Protein AF-A0A8S3BMS6-F1 (afdb_monomer)

Foldseek 3Di:
DPQVDPPDQAAEEPPDPVLVCLVPPPDPSSVSVNVVHVVPVPNYDPDVVRVVVVVD

Solvent-accessible surface area (backbone atoms only — not comparable to full-atom values): 3455 Å² total; per-residue (Å²): 120,70,88,85,42,86,84,65,86,68,63,45,43,62,92,35,75,67,42,55,47,33,72,72,40,87,47,71,70,42,38,54,51,36,55,54,37,71,76,31,74,84,40,48,26,87,39,71,68,57,45,53,64,70,73,103

Sequence (56 aa):
DLARQTEIKYGVVRGGSTQTFFEKSDVKLFQRMWTYMQQRDDVFVASNEEGISKVR

pLDDT: mean 76.06, std 8.47, range [56.22, 87.75]

Mean predicted aligned error: 7.08 Å

Structure (mmCIF, N/CA/C/O backbone):
data_AF-A0A8S3BMS6-F1
#
_entry.id   AF-A0A8S3BMS6-F1
#
loop_
_atom_site.group_PDB
_atom_site.id
_atom_site.type_symbol
_atom_site.label_atom_id
_atom_site.label_alt_id
_atom_site.label_comp_id
_atom_site.label_asym_id
_atom_site.label_entity_id
_atom_site.label_seq_id
_atom_site.pdbx_PDB_ins_code
_atom_site.Cartn_x
_atom_site.Cartn_y
_atom_site.Cartn_z
_atom_site.occupancy
_atom_site.B_iso_or_equiv
_atom_site.auth_seq_id
_atom_site.auth_comp_id
_atom_site.auth_asym_id
_atom_site.auth_atom_id
_atom_site.pdbx_PDB_model_num
ATOM 1 N N . ASP A 1 1 ? -3.121 5.654 14.093 1.00 56.22 1 ASP A N 1
ATOM 2 C CA . ASP A 1 1 ? -3.894 4.409 13.949 1.00 56.22 1 ASP A CA 1
ATOM 3 C C . ASP A 1 1 ? -4.658 4.471 12.626 1.00 56.22 1 ASP A C 1
ATOM 5 O O . ASP A 1 1 ? -5.742 5.026 12.565 1.00 56.22 1 ASP A O 1
ATOM 9 N N . LEU A 1 2 ? -4.024 4.049 11.526 1.00 57.97 2 LEU A N 1
ATOM 10 C CA . LEU A 1 2 ? -4.594 4.169 10.170 1.00 57.97 2 LEU A CA 1
ATOM 11 C C . LEU A 1 2 ? -5.630 3.075 9.867 1.00 57.97 2 LEU A C 1
ATOM 13 O O . LEU A 1 2 ? -6.458 3.236 8.983 1.00 57.97 2 LEU A O 1
ATOM 17 N N . ALA A 1 3 ? -5.606 1.967 10.611 1.00 57.41 3 ALA A N 1
ATOM 18 C CA . ALA A 1 3 ? -6.526 0.851 10.414 1.00 57.41 3 ALA A CA 1
ATOM 19 C C . ALA A 1 3 ? -7.898 1.063 11.068 1.00 57.41 3 ALA A C 1
ATOM 21 O O . ALA A 1 3 ? -8.872 0.439 10.644 1.00 57.41 3 ALA A O 1
ATOM 22 N N . ARG A 1 4 ? -7.986 1.900 12.112 1.00 61.97 4 ARG A N 1
ATOM 23 C CA . ARG A 1 4 ? -9.254 2.207 12.795 1.00 61.97 4 ARG A CA 1
ATOM 24 C C . ARG A 1 4 ? -10.009 3.395 12.209 1.00 61.97 4 ARG A C 1
ATOM 26 O O . ARG A 1 4 ? -11.159 3.586 12.591 1.00 61.97 4 ARG A O 1
ATOM 33 N N . GLN A 1 5 ? -9.409 4.169 11.305 1.00 58.00 5 GLN A N 1
ATOM 34 C CA . GLN A 1 5 ? -10.038 5.353 10.715 1.00 58.00 5 GLN A CA 1
ATOM 35 C C . GLN A 1 5 ? -10.106 5.255 9.188 1.00 58.00 5 GLN A C 1
ATOM 37 O O . GLN A 1 5 ? -9.149 4.851 8.538 1.00 58.00 5 GLN A O 1
ATOM 42 N N . THR A 1 6 ? -11.238 5.655 8.610 1.00 60.28 6 THR A N 1
ATOM 43 C CA . THR A 1 6 ? -11.448 5.738 7.152 1.00 60.28 6 THR A CA 1
ATOM 44 C C . THR A 1 6 ? -11.187 7.134 6.584 1.00 60.28 6 THR A C 1
ATOM 46 O O . THR A 1 6 ? -11.342 7.336 5.382 1.00 60.28 6 THR A O 1
ATOM 49 N N . GLU A 1 7 ? -10.835 8.093 7.443 1.00 61.69 7 GLU A N 1
ATOM 50 C CA . GLU A 1 7 ? -10.666 9.507 7.092 1.00 61.69 7 GLU A CA 1
ATOM 51 C C . GLU A 1 7 ? -9.370 9.756 6.308 1.00 61.69 7 GLU A C 1
ATOM 53 O O . GLU A 1 7 ? -9.359 10.524 5.350 1.00 61.69 7 GLU A O 1
ATOM 58 N N . ILE A 1 8 ? -8.297 9.032 6.644 1.00 66.94 8 ILE A N 1
ATOM 59 C CA . ILE A 1 8 ? -7.023 9.106 5.925 1.00 66.94 8 ILE A CA 1
ATOM 60 C C . ILE A 1 8 ? -6.945 7.947 4.939 1.00 66.94 8 ILE A C 1
ATOM 62 O O . ILE A 1 8 ? -6.848 6.784 5.33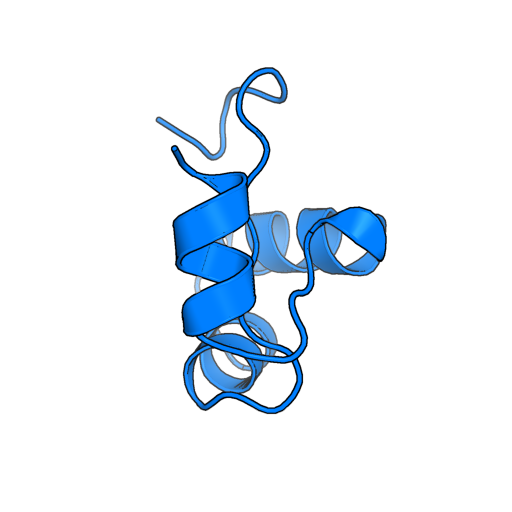4 1.00 66.94 8 ILE A O 1
ATOM 66 N N . LYS A 1 9 ? -6.968 8.274 3.647 1.00 68.19 9 LYS A N 1
ATOM 67 C CA . LYS A 1 9 ? -6.717 7.310 2.575 1.00 68.19 9 LYS A CA 1
ATOM 68 C C . LYS A 1 9 ? -5.245 6.891 2.598 1.00 68.19 9 LYS A C 1
ATOM 70 O O . LYS A 1 9 ? -4.360 7.734 2.707 1.00 68.19 9 LYS A O 1
ATOM 75 N N . TYR A 1 10 ? -4.986 5.596 2.465 1.00 74.44 10 TYR A N 1
ATOM 76 C CA . TYR A 1 10 ? -3.645 5.031 2.346 1.00 74.44 10 TYR A CA 1
ATOM 77 C C . TYR A 1 10 ? -3.633 3.978 1.240 1.00 74.44 10 TYR A C 1
ATOM 79 O O . TYR A 1 10 ? -4.641 3.319 0.983 1.00 74.44 10 TYR A O 1
ATOM 87 N N . GLY A 1 11 ? -2.489 3.832 0.583 1.00 78.81 11 GLY A N 1
ATOM 88 C CA . GLY A 1 11 ? -2.342 2.962 -0.572 1.00 78.81 11 GLY A CA 1
ATOM 89 C C . GLY A 1 11 ? -0.889 2.639 -0.863 1.00 78.81 11 GLY A C 1
ATOM 90 O O . GLY A 1 11 ? 0.013 3.040 -0.126 1.00 78.81 11 GLY A O 1
ATOM 91 N N . VAL A 1 12 ? -0.675 1.872 -1.925 1.00 80.81 12 VAL A N 1
ATOM 92 C CA . VAL A 1 12 ? 0.638 1.352 -2.317 1.00 80.81 12 VAL A CA 1
ATOM 93 C C . VAL A 1 12 ? 0.846 1.513 -3.817 1.00 80.81 12 VAL A C 1
ATOM 95 O O . VAL A 1 12 ? -0.106 1.643 -4.585 1.00 80.81 12 VAL A O 1
ATOM 98 N N . VAL A 1 13 ? 2.103 1.482 -4.245 1.00 79.56 13 VAL A N 1
ATOM 99 C CA . VAL A 1 13 ? 2.452 1.504 -5.669 1.00 79.56 13 VAL A CA 1
ATOM 100 C C . VAL A 1 13 ? 2.012 0.194 -6.324 1.00 79.56 13 VAL A C 1
ATOM 102 O O . VAL A 1 13 ? 2.320 -0.893 -5.819 1.00 79.56 13 VAL A O 1
ATOM 105 N N . ARG A 1 14 ? 1.297 0.291 -7.451 1.00 75.75 14 ARG A N 1
ATOM 106 C CA . ARG A 1 14 ? 0.852 -0.866 -8.239 1.00 75.75 14 ARG A CA 1
ATOM 107 C C . ARG A 1 14 ? 2.074 -1.596 -8.808 1.00 75.75 14 ARG A C 1
ATOM 109 O O . ARG A 1 14 ? 2.932 -0.984 -9.431 1.00 75.75 14 ARG A O 1
ATOM 116 N N . GLY A 1 15 ? 2.157 -2.904 -8.585 1.00 77.12 15 GLY A N 1
ATOM 117 C CA . GLY A 1 15 ? 3.282 -3.750 -8.996 1.00 77.12 15 GLY A CA 1
ATOM 118 C C . GLY A 1 15 ? 4.515 -3.667 -8.087 1.00 77.12 15 GLY A C 1
ATOM 119 O O . GLY A 1 15 ? 5.548 -4.244 -8.418 1.00 77.12 15 GLY A O 1
ATOM 120 N N . GLY A 1 16 ? 4.440 -2.963 -6.951 1.00 78.88 16 GLY A N 1
ATOM 121 C CA . GLY A 1 16 ? 5.551 -2.841 -6.006 1.00 78.88 16 GLY A CA 1
ATOM 122 C C . GLY A 1 16 ? 5.702 -4.040 -5.060 1.00 78.88 16 GLY A C 1
ATOM 123 O O . GLY A 1 16 ? 4.747 -4.763 -4.765 1.00 78.88 16 GLY A O 1
ATOM 124 N N . SER A 1 17 ? 6.897 -4.200 -4.484 1.00 80.38 17 SER A N 1
ATOM 125 C CA . SER A 1 17 ? 7.167 -5.197 -3.431 1.00 80.38 17 SER A CA 1
ATOM 126 C C . SER A 1 17 ? 6.258 -5.016 -2.208 1.00 80.38 17 SER A C 1
ATOM 128 O O . SER A 1 17 ? 5.828 -5.994 -1.598 1.00 80.38 17 SER A O 1
ATOM 130 N N . THR A 1 18 ? 5.889 -3.772 -1.894 1.00 80.25 18 THR A N 1
ATOM 131 C CA . THR A 1 18 ? 4.951 -3.432 -0.820 1.00 80.25 18 THR A CA 1
ATOM 132 C C . THR A 1 18 ? 3.538 -3.962 -1.086 1.00 80.25 18 THR A C 1
ATOM 134 O O . THR A 1 18 ? 2.903 -4.449 -0.157 1.00 80.25 18 THR A O 1
ATOM 137 N N . GLN A 1 19 ? 3.055 -3.955 -2.337 1.00 82.50 19 GLN A N 1
ATOM 138 C CA . GLN A 1 19 ? 1.746 -4.526 -2.691 1.00 82.50 19 GLN A CA 1
ATOM 139 C C . GLN A 1 19 ? 1.711 -6.031 -2.399 1.00 82.50 19 GLN A C 1
ATOM 141 O O . GLN A 1 19 ?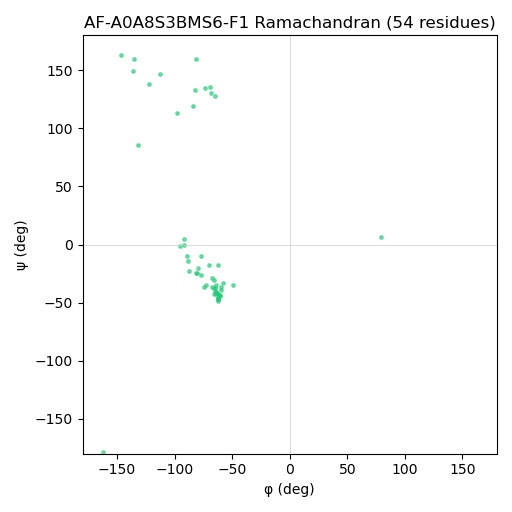 0.817 -6.516 -1.709 1.00 82.50 19 GLN A O 1
ATOM 146 N N . THR A 1 20 ? 2.744 -6.745 -2.854 1.00 83.81 20 THR A N 1
ATOM 147 C CA . THR A 1 20 ? 2.870 -8.196 -2.647 1.00 83.81 20 THR A CA 1
ATOM 148 C C . THR A 1 20 ? 2.999 -8.539 -1.161 1.00 83.81 20 THR A C 1
ATOM 150 O O . THR A 1 20 ? 2.492 -9.564 -0.714 1.00 83.81 20 THR A O 1
ATOM 153 N N . PHE A 1 21 ? 3.660 -7.684 -0.374 1.00 84.19 21 PHE A N 1
ATOM 154 C CA . PHE A 1 21 ? 3.765 -7.865 1.072 1.00 84.19 21 PHE A CA 1
ATOM 155 C C . PHE A 1 21 ? 2.396 -7.821 1.755 1.00 84.19 21 PHE A C 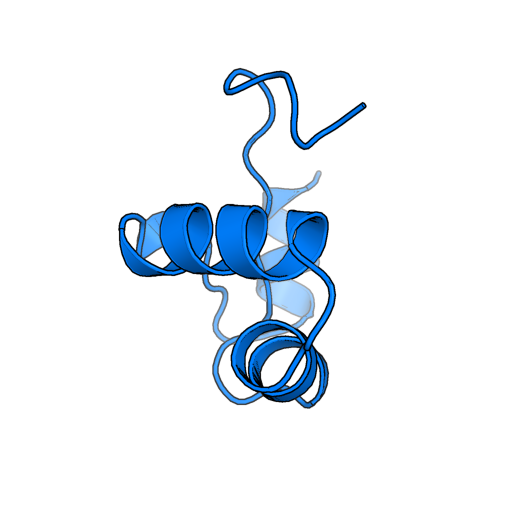1
ATOM 157 O O . PHE A 1 21 ? 2.106 -8.705 2.554 1.00 84.19 21 PHE A O 1
ATOM 164 N N . PHE A 1 22 ? 1.551 -6.834 1.436 1.00 81.81 22 PHE A N 1
ATOM 165 C CA . PHE A 1 22 ? 0.205 -6.731 2.014 1.00 81.81 22 PHE A CA 1
ATOM 166 C C . PHE A 1 22 ? -0.712 -7.870 1.558 1.00 81.81 22 PHE A C 1
ATOM 168 O O . PHE A 1 22 ? -1.482 -8.380 2.370 1.00 81.81 22 PHE A O 1
ATOM 175 N N . GLU A 1 23 ? -0.582 -8.310 0.306 1.00 82.19 23 GLU A N 1
ATOM 176 C CA . GLU A 1 23 ? -1.318 -9.457 -0.234 1.00 82.19 23 GLU 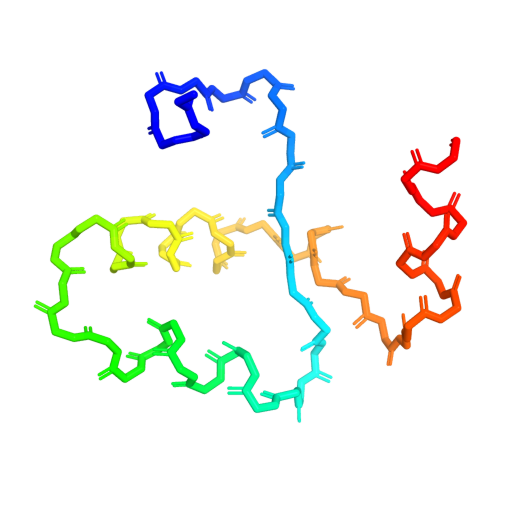A CA 1
ATOM 177 C C . GLU A 1 23 ? -0.929 -10.779 0.446 1.00 82.19 23 GLU A C 1
ATOM 179 O O . GLU A 1 23 ? -1.795 -11.582 0.784 1.00 82.19 23 GLU A O 1
ATOM 184 N N . LYS A 1 24 ? 0.370 -11.005 0.678 1.00 85.00 24 LYS A N 1
ATOM 185 C CA . LYS A 1 24 ? 0.896 -12.239 1.290 1.00 85.00 24 LYS A CA 1
ATOM 186 C C . LYS A 1 24 ? 1.025 -12.168 2.811 1.00 85.00 24 LYS A C 1
ATOM 188 O O . LYS A 1 24 ? 1.582 -13.081 3.418 1.00 85.00 24 LYS A O 1
ATOM 193 N N . SER A 1 25 ? 0.574 -11.084 3.435 1.00 84.81 25 SER A N 1
ATOM 194 C CA . SER A 1 25 ? 0.741 -10.910 4.871 1.00 84.81 25 SER A CA 1
ATOM 195 C C . SER A 1 25 ? -0.206 -11.811 5.662 1.00 84.81 25 SER A C 1
ATOM 197 O O . SER A 1 25 ? -1.408 -11.849 5.403 1.00 84.81 25 SER A O 1
ATOM 199 N N . ASP A 1 26 ? 0.321 -12.470 6.694 1.00 85.88 26 ASP A N 1
ATOM 200 C CA . ASP A 1 26 ? -0.463 -13.319 7.604 1.00 85.88 26 ASP A CA 1
ATOM 201 C C . ASP A 1 26 ? -0.990 -12.549 8.836 1.00 85.88 26 ASP A C 1
ATOM 203 O O . ASP A 1 26 ? -1.676 -13.070 9.716 1.00 85.88 26 ASP A O 1
ATOM 207 N N . VAL A 1 27 ? -0.678 -11.253 8.922 1.00 87.75 27 VAL A N 1
ATOM 208 C CA . VAL A 1 27 ? -1.147 -10.395 10.012 1.00 87.75 27 VAL A CA 1
ATOM 209 C C . VAL A 1 27 ? -2.549 -9.888 9.679 1.00 87.75 27 VAL A C 1
ATOM 211 O O . VAL A 1 27 ? -2.735 -9.126 8.729 1.00 87.75 27 VAL A O 1
ATOM 214 N N . LYS A 1 28 ? -3.538 -10.223 10.519 1.00 83.56 28 LYS A N 1
ATOM 215 C CA . LYS A 1 28 ? -4.952 -9.803 10.365 1.00 83.56 28 LYS A CA 1
ATOM 216 C C . LYS A 1 28 ? -5.136 -8.300 10.109 1.00 83.56 28 LYS A C 1
ATOM 218 O O . LYS A 1 28 ? -6.03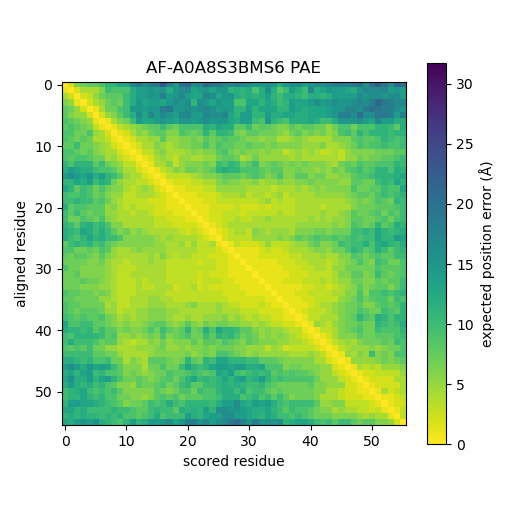5 -7.897 9.375 1.00 83.56 28 LYS A O 1
ATOM 223 N N . LEU A 1 29 ? -4.288 -7.466 10.715 1.00 82.56 29 LEU A N 1
ATOM 224 C CA . LEU A 1 29 ? -4.285 -6.017 10.504 1.00 82.56 29 LEU A CA 1
ATOM 225 C C . LEU A 1 29 ? -3.968 -5.652 9.047 1.00 82.56 29 LEU A C 1
ATOM 227 O O . LEU A 1 29 ? -4.674 -4.848 8.444 1.00 82.56 29 LEU A O 1
ATOM 231 N N . PHE A 1 30 ? -2.928 -6.265 8.483 1.00 82.19 30 PHE A N 1
ATOM 232 C CA . PHE A 1 30 ? -2.465 -6.009 7.123 1.00 82.19 30 PHE A CA 1
ATOM 233 C C . PHE A 1 30 ? -3.409 -6.603 6.079 1.00 82.19 30 PHE A C 1
ATOM 235 O O . PHE A 1 30 ? -3.670 -5.946 5.078 1.00 82.19 30 PHE A O 1
ATOM 242 N N . GLN A 1 31 ? -4.027 -7.753 6.356 1.00 84.19 31 GLN A N 1
ATOM 243 C CA . GLN A 1 31 ? -5.099 -8.297 5.514 1.00 84.19 31 GLN A CA 1
ATOM 244 C C . GLN A 1 31 ? -6.293 -7.340 5.427 1.00 84.19 31 GLN A C 1
ATOM 246 O O . GLN A 1 31 ? -6.807 -7.080 4.342 1.00 84.19 31 GLN A O 1
ATOM 251 N N . ARG A 1 32 ? -6.705 -6.743 6.554 1.00 84.12 32 ARG A N 1
ATOM 252 C CA . ARG A 1 32 ? -7.792 -5.753 6.568 1.00 84.12 32 ARG A CA 1
ATOM 253 C C . ARG A 1 32 ? -7.433 -4.488 5.785 1.00 84.12 32 ARG A C 1
ATOM 255 O O . ARG A 1 32 ? -8.278 -3.963 5.063 1.00 84.12 32 ARG A O 1
ATOM 262 N N . MET A 1 33 ? -6.189 -4.021 5.906 1.00 82.06 33 MET A N 1
ATOM 263 C CA . MET A 1 33 ? -5.667 -2.916 5.095 1.00 82.06 33 MET A CA 1
ATOM 264 C C . MET A 1 33 ? -5.662 -3.271 3.603 1.00 82.06 33 MET A C 1
ATOM 266 O O . MET A 1 33 ? -6.078 -2.457 2.785 1.00 82.06 33 MET A O 1
ATOM 270 N N . TRP A 1 34 ? -5.261 -4.492 3.248 1.00 84.69 34 TRP A N 1
ATOM 271 C CA . TRP A 1 34 ? -5.266 -4.978 1.872 1.00 84.69 34 TRP A CA 1
ATOM 272 C C . TRP A 1 34 ? -6.675 -5.028 1.278 1.00 84.69 34 TRP A C 1
ATOM 274 O O . TRP A 1 34 ? -6.888 -4.516 0.184 1.00 84.69 34 TRP A O 1
ATOM 284 N N . THR A 1 35 ? -7.663 -5.553 2.010 1.00 83.62 35 THR A N 1
ATOM 285 C CA . THR A 1 35 ? -9.065 -5.555 1.561 1.00 83.62 35 THR A CA 1
ATOM 286 C C . THR A 1 35 ? -9.589 -4.137 1.326 1.00 83.62 35 THR A C 1
ATOM 288 O O . THR A 1 35 ? -10.291 -3.904 0.345 1.00 83.62 35 THR A O 1
ATOM 291 N N . TYR A 1 36 ? -9.226 -3.177 2.186 1.00 83.50 36 TYR A N 1
ATOM 292 C CA . TYR A 1 36 ? -9.573 -1.768 1.983 1.00 83.50 36 TYR A CA 1
ATOM 293 C C . TYR A 1 36 ? -8.954 -1.208 0.695 1.00 83.50 36 TYR A C 1
ATOM 295 O O . TYR A 1 36 ? -9.659 -0.569 -0.083 1.00 83.50 36 TYR A O 1
ATOM 303 N N . MET A 1 37 ? -7.667 -1.479 0.448 1.00 82.75 37 MET A N 1
ATOM 304 C CA . MET A 1 37 ? -6.985 -1.046 -0.777 1.00 82.75 37 MET A CA 1
ATOM 305 C C . MET A 1 37 ? -7.589 -1.708 -2.023 1.00 82.75 37 MET A C 1
ATOM 307 O O . MET A 1 37 ? -7.822 -1.040 -3.020 1.00 82.75 37 MET A O 1
ATOM 311 N N . GLN A 1 38 ? -7.901 -3.005 -1.969 1.00 80.50 38 GLN A N 1
ATOM 312 C CA . GLN A 1 38 ? -8.445 -3.759 -3.103 1.00 80.50 38 GLN A CA 1
ATOM 313 C C . GLN A 1 38 ? -9.844 -3.279 -3.520 1.00 80.50 38 G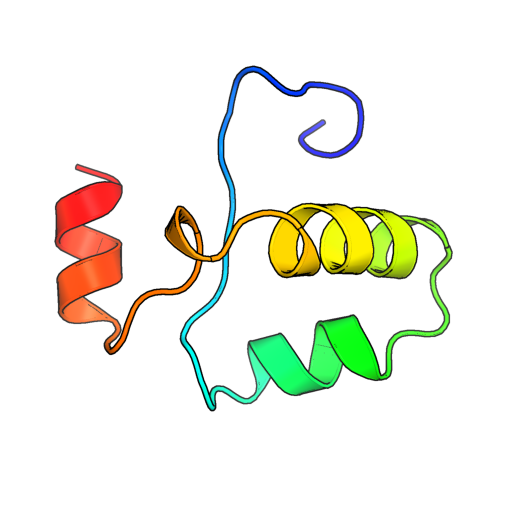LN A C 1
ATOM 315 O O . GLN A 1 38 ? -10.191 -3.328 -4.695 1.00 80.50 38 GLN A O 1
ATOM 320 N N . GLN A 1 39 ? -10.641 -2.773 -2.577 1.00 81.38 39 GLN A N 1
ATOM 321 C CA . GLN A 1 39 ? -11.939 -2.155 -2.872 1.00 81.38 39 GLN A CA 1
ATOM 322 C C . GLN A 1 39 ? -11.822 -0.733 -3.445 1.00 81.38 39 GLN A C 1
ATOM 324 O O . GLN A 1 39 ? -12.828 -0.159 -3.863 1.00 81.38 39 GLN A O 1
ATOM 329 N N . ARG A 1 40 ? -10.624 -0.140 -3.433 1.00 79.31 40 ARG A N 1
ATOM 330 C CA . ARG A 1 40 ? -10.383 1.266 -3.752 1.00 79.31 40 ARG A CA 1
ATOM 331 C C . ARG A 1 40 ? -9.230 1.408 -4.735 1.00 79.31 40 ARG A C 1
ATOM 333 O O . ARG A 1 40 ? -8.095 1.669 -4.355 1.00 79.31 40 ARG A O 1
ATOM 340 N N . ASP A 1 41 ? -9.541 1.289 -6.024 1.00 71.25 41 ASP A N 1
ATOM 341 C CA . ASP A 1 41 ? -8.525 1.403 -7.080 1.00 71.25 41 ASP A CA 1
ATOM 342 C C . ASP A 1 41 ? -7.854 2.801 -7.111 1.00 71.25 41 ASP A C 1
ATOM 344 O O . ASP A 1 41 ? -6.746 2.945 -7.618 1.00 71.25 41 ASP A O 1
ATOM 348 N N . ASP A 1 42 ? -8.472 3.823 -6.489 1.00 75.00 42 ASP A N 1
ATOM 349 C CA . ASP A 1 42 ? -7.956 5.198 -6.379 1.00 75.00 42 ASP A CA 1
ATOM 350 C C . ASP A 1 42 ? -6.739 5.349 -5.452 1.00 75.00 42 ASP A C 1
ATOM 352 O O . ASP A 1 42 ? -6.031 6.365 -5.522 1.00 75.00 42 ASP A O 1
ATOM 356 N N . VAL A 1 43 ? -6.491 4.364 -4.584 1.00 77.94 43 VAL A N 1
ATOM 357 C CA . VAL A 1 43 ? -5.355 4.379 -3.652 1.00 77.94 43 VAL A CA 1
ATOM 358 C C . VAL A 1 43 ? -4.087 3.769 -4.248 1.00 77.94 43 VAL A C 1
ATOM 360 O O . VAL A 1 43 ? -3.004 3.977 -3.701 1.00 77.94 43 VAL A O 1
ATOM 363 N N . PHE A 1 44 ? -4.188 3.055 -5.373 1.00 79.12 44 PHE A N 1
ATOM 364 C CA . PHE A 1 44 ? -3.012 2.575 -6.087 1.00 79.12 44 PHE A CA 1
ATOM 365 C C . PHE A 1 44 ? -2.447 3.687 -6.968 1.00 79.12 44 PHE A C 1
ATOM 367 O O . PHE A 1 44 ? -3.175 4.363 -7.691 1.00 79.12 44 PHE A O 1
ATOM 374 N N . VAL A 1 45 ? -1.134 3.878 -6.900 1.00 79.62 45 VAL A N 1
ATOM 375 C CA . VAL A 1 45 ? -0.405 4.841 -7.738 1.00 79.62 45 VAL A CA 1
ATOM 376 C C . VAL A 1 45 ? 0.505 4.097 -8.707 1.00 79.62 45 VAL A C 1
ATOM 378 O O . VAL A 1 45 ? 1.010 3.020 -8.373 1.00 79.62 45 VAL A O 1
ATOM 381 N N . ALA A 1 46 ? 0.703 4.638 -9.910 1.00 76.69 46 A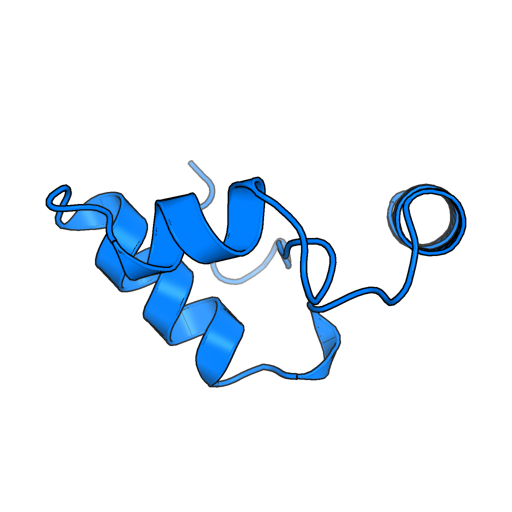LA A N 1
ATOM 382 C CA . ALA A 1 46 ? 1.527 3.990 -10.930 1.00 76.69 46 ALA A CA 1
ATOM 383 C C . ALA A 1 46 ? 3.034 4.150 -10.662 1.00 76.69 46 ALA A C 1
ATOM 385 O O . ALA A 1 46 ? 3.825 3.301 -11.071 1.00 76.69 46 ALA A O 1
ATOM 386 N N . SER A 1 47 ? 3.441 5.206 -9.953 1.00 76.06 47 SER A N 1
ATOM 387 C CA . SER A 1 47 ? 4.842 5.471 -9.617 1.00 76.06 47 SER A CA 1
ATOM 388 C C . SER A 1 47 ? 5.003 6.155 -8.256 1.00 76.06 47 SER A C 1
ATOM 390 O O . SER A 1 47 ? 4.062 6.724 -7.697 1.00 76.06 47 SER A O 1
ATOM 392 N N . ASN A 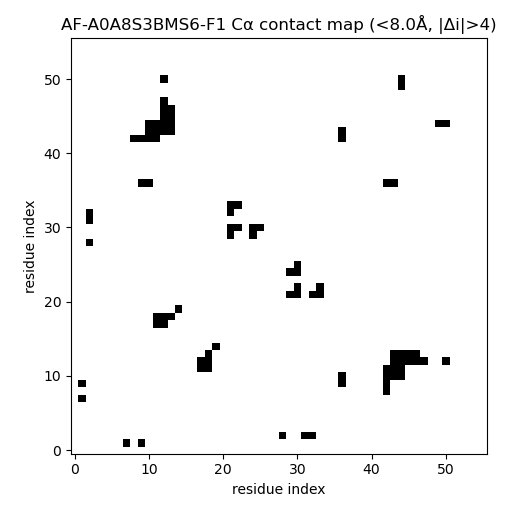1 48 ? 6.230 6.122 -7.724 1.00 73.25 48 ASN A N 1
ATOM 393 C CA . ASN A 1 48 ? 6.585 6.845 -6.498 1.00 73.25 48 ASN A CA 1
ATOM 394 C C . ASN A 1 48 ? 6.379 8.360 -6.643 1.00 73.25 48 ASN A C 1
ATOM 396 O O . ASN A 1 48 ? 5.949 9.002 -5.691 1.00 73.25 48 ASN A O 1
ATOM 400 N N . GLU A 1 49 ? 6.656 8.930 -7.818 1.00 76.25 49 GLU A N 1
ATOM 401 C CA . GLU A 1 49 ? 6.486 10.365 -8.088 1.00 76.25 49 GLU A CA 1
ATOM 402 C C . GLU A 1 49 ? 5.015 10.783 -7.991 1.00 76.25 49 GLU A C 1
ATOM 404 O O . GLU A 1 49 ? 4.692 11.801 -7.378 1.00 76.25 49 GLU A O 1
ATOM 409 N N . GLU A 1 50 ? 4.111 9.953 -8.515 1.00 73.56 50 GLU A N 1
ATOM 410 C CA . GLU A 1 50 ? 2.667 10.163 -8.408 1.00 73.56 50 GLU A CA 1
ATOM 411 C C . GLU A 1 50 ? 2.192 10.043 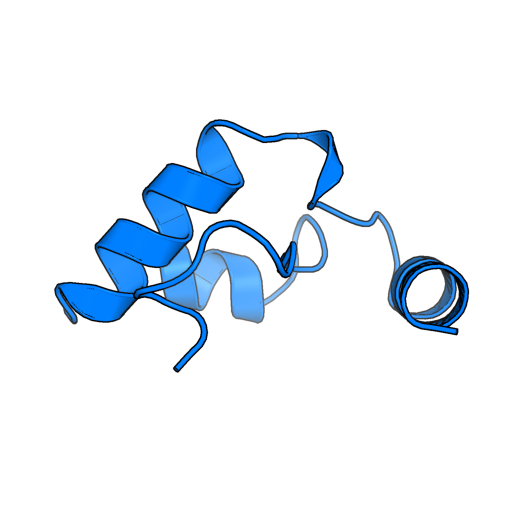-6.949 1.00 73.56 50 GLU A C 1
ATOM 413 O O . GLU A 1 50 ? 1.374 10.839 -6.483 1.00 73.56 50 GLU A O 1
ATOM 418 N N . GLY A 1 51 ? 2.777 9.108 -6.192 1.00 70.19 51 GLY A N 1
ATOM 419 C CA . GLY A 1 51 ? 2.571 8.983 -4.749 1.00 70.19 51 GLY A CA 1
ATOM 420 C C . GLY A 1 51 ? 3.001 10.230 -3.972 1.00 70.19 51 GLY A C 1
ATOM 421 O O . GLY A 1 51 ? 2.245 10.713 -3.132 1.00 70.19 51 GLY A O 1
ATOM 422 N N . ILE A 1 52 ? 4.168 10.801 -4.286 1.00 74.00 52 ILE A N 1
ATOM 423 C CA . ILE A 1 52 ? 4.660 12.036 -3.654 1.00 74.00 52 ILE A CA 1
ATOM 424 C C . ILE A 1 52 ? 3.725 13.211 -3.967 1.00 74.00 52 ILE A C 1
ATOM 426 O O . ILE A 1 52 ? 3.400 13.988 -3.071 1.00 74.00 52 ILE A O 1
ATOM 430 N N . SER A 1 53 ? 3.240 13.322 -5.208 1.00 72.88 53 SER A N 1
ATOM 431 C CA . SER A 1 53 ? 2.310 14.388 -5.599 1.00 72.88 53 SER A CA 1
ATOM 432 C C . SER A 1 53 ? 0.933 14.271 -4.938 1.00 72.88 53 SER A C 1
ATOM 434 O O . SER A 1 53 ? 0.281 15.293 -4.759 1.00 72.88 53 SER A O 1
ATOM 436 N N . LYS A 1 54 ? 0.475 13.059 -4.596 1.00 68.38 54 LYS A N 1
ATOM 437 C CA . LYS A 1 54 ? -0.820 12.820 -3.927 1.00 68.38 54 LYS A CA 1
ATOM 438 C C . LYS A 1 54 ? -0.784 13.069 -2.418 1.00 68.38 54 LYS A C 1
ATOM 440 O O . LYS A 1 54 ? -1.834 13.277 -1.819 1.00 68.38 54 LYS A O 1
ATOM 445 N N . VAL A 1 55 ? 0.396 12.962 -1.808 1.00 69.44 55 VAL A N 1
ATOM 446 C CA . VAL A 1 55 ? 0.600 13.143 -0.360 1.00 69.44 55 VAL A CA 1
ATOM 447 C C . VAL A 1 55 ? 0.841 14.613 0.003 1.00 69.44 55 VAL A C 1
ATOM 449 O O . VAL A 1 55 ? 0.627 14.989 1.155 1.00 69.44 55 VAL A O 1
ATOM 452 N N . ARG A 1 56 ? 1.302 15.421 -0.957 1.00 58.78 56 ARG A N 1
ATOM 453 C CA . ARG A 1 56 ? 1.584 16.847 -0.766 1.00 58.78 56 ARG A CA 1
ATOM 454 C C . ARG A 1 56 ? 0.322 17.708 -0.715 1.00 58.78 56 ARG A C 1
ATOM 456 O O . ARG A 1 56 ? -0.671 17.350 -1.381 1.00 58.78 56 ARG A O 1
#

Organism: NCBI:txid392030

Secondary structure (DSSP, 8-state):
--SS-SSS----BTTSHHHHHHHT---HHHHHHHHHHHT-GGG-BSSHHHHHHHH-

Nearest PDB structures (foldseek):
  8bst-assembly2_C  TM=9.731E-01  e=1.746E-04  Rattus norvegicus
  6f28-assembly1_A  TM=9.678E-01  e=1.746E-04  Rattus norvegicus
  7vm2-assembly1_A  TM=9.660E-01  e=2.150E-04  Rattus norvegicus
  6jfy-assembly1_D  TM=9.532E-01  e=2.838E-04  Rattus norvegicus
  5dt6-assembly1_A  TM=9.587E-01  e=1.981E-03  Drosophila melanogaster

Radius of gyration: 11.14 Å; Cα contacts (8 Å, |Δi|>4): 44; chains: 1; bounding box: 19×30×25 Å